Protein AF-A0A350R0P3-F1 (afdb_monomer)

Structure (mmCIF, N/CA/C/O backbone):
data_AF-A0A350R0P3-F1
#
_entry.id   AF-A0A350R0P3-F1
#
loop_
_atom_site.group_PDB
_atom_site.id
_atom_site.type_symbol
_atom_site.label_atom_id
_atom_site.label_alt_id
_atom_site.label_comp_id
_atom_site.label_asym_id
_atom_site.label_entity_id
_atom_site.label_seq_id
_atom_site.pdbx_PDB_ins_code
_atom_site.Cartn_x
_atom_site.Cartn_y
_atom_site.Cartn_z
_atom_site.occupancy
_atom_site.B_iso_or_equiv
_atom_site.auth_seq_id
_atom_site.auth_comp_id
_atom_site.auth_asym_id
_atom_site.auth_atom_id
_atom_site.pdbx_PDB_model_num
ATOM 1 N N . MET A 1 1 ? -11.280 9.948 19.266 1.00 80.31 1 MET A N 1
ATOM 2 C CA . MET A 1 1 ? -10.815 9.023 18.209 1.00 80.31 1 MET A CA 1
ATOM 3 C C . MET A 1 1 ? -11.971 8.114 17.856 1.00 80.31 1 MET A C 1
ATOM 5 O O . MET A 1 1 ? -12.753 7.814 18.751 1.00 80.31 1 MET A O 1
ATOM 9 N N . LEU A 1 2 ? -12.083 7.721 16.588 1.00 92.19 2 LEU A N 1
ATOM 10 C CA . LEU A 1 2 ? -13.032 6.689 16.176 1.00 92.19 2 LEU A CA 1
ATOM 11 C C . LEU A 1 2 ? -12.683 5.364 16.869 1.00 92.19 2 LEU A C 1
ATOM 13 O O . LEU A 1 2 ? -11.510 5.086 17.132 1.00 92.19 2 LEU A O 1
ATOM 17 N N . SER A 1 3 ? -13.689 4.549 17.165 1.00 96.81 3 SER A N 1
ATOM 18 C CA . SER A 1 3 ? -13.481 3.157 17.564 1.00 96.81 3 SER A CA 1
ATOM 19 C C . SER A 1 3 ? -12.851 2.349 16.416 1.00 96.81 3 SER A C 1
ATOM 21 O O . SER A 1 3 ? -12.893 2.776 15.256 1.00 96.81 3 SER A O 1
ATOM 23 N N . PRO A 1 4 ? -12.292 1.153 16.686 1.00 94.00 4 PRO A N 1
ATOM 24 C CA . PRO A 1 4 ? -11.771 0.291 15.625 1.00 94.00 4 PRO A CA 1
ATOM 25 C C . PRO A 1 4 ? -12.806 -0.005 14.534 1.00 94.00 4 PRO A C 1
ATOM 27 O O . PRO A 1 4 ? -12.482 0.036 13.351 1.00 94.00 4 PRO A O 1
ATOM 30 N N . LYS A 1 5 ? -14.069 -0.233 14.920 1.00 96.94 5 LYS A N 1
ATOM 31 C CA . LYS A 1 5 ? -15.155 -0.484 13.970 1.00 96.94 5 LYS A CA 1
ATOM 32 C C . LYS A 1 5 ? -15.480 0.751 13.131 1.00 96.94 5 LYS A C 1
ATOM 34 O O . LYS A 1 5 ? -15.517 0.652 11.913 1.00 96.94 5 LYS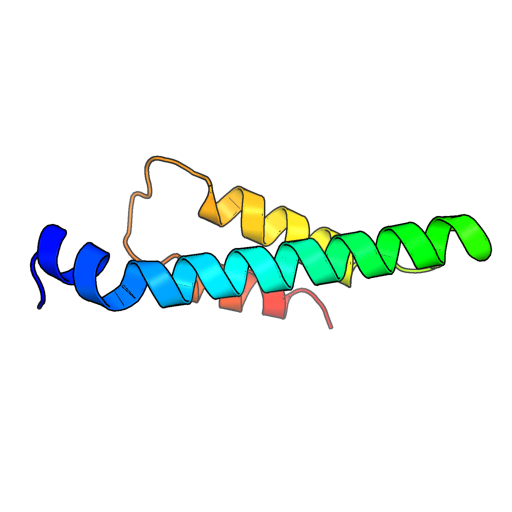 A O 1
ATOM 39 N N . GLU A 1 6 ? -15.640 1.914 13.761 1.00 97.94 6 GLU A N 1
ATOM 40 C CA . GLU A 1 6 ? -15.892 3.168 13.036 1.00 97.94 6 GLU A CA 1
ATOM 41 C C . GLU A 1 6 ? -14.730 3.533 12.102 1.00 97.94 6 GLU A C 1
ATOM 43 O O . GLU A 1 6 ? -14.962 4.072 11.025 1.00 97.94 6 GLU A O 1
ATOM 48 N N . THR A 1 7 ? -13.488 3.205 12.473 1.00 96.06 7 THR A N 1
ATOM 49 C CA . THR A 1 7 ? -12.310 3.399 11.611 1.00 96.06 7 THR A CA 1
ATOM 50 C C . THR A 1 7 ? -12.408 2.538 10.352 1.00 96.06 7 THR A C 1
ATOM 52 O O . THR A 1 7 ? -12.193 3.043 9.252 1.00 96.06 7 THR A O 1
ATOM 55 N N . LEU A 1 8 ? -12.767 1.256 10.492 1.00 96.19 8 LEU A N 1
ATOM 56 C CA . LEU A 1 8 ? -12.985 0.373 9.345 1.00 96.19 8 LEU A CA 1
ATOM 57 C C . LEU A 1 8 ? -14.127 0.894 8.469 1.00 96.19 8 LEU A C 1
ATOM 59 O O . LEU A 1 8 ? -13.928 1.099 7.278 1.00 96.19 8 LEU A O 1
ATOM 63 N N . ASP A 1 9 ? -15.288 1.173 9.056 1.00 97.81 9 ASP A N 1
ATOM 64 C CA . ASP A 1 9 ? -16.471 1.599 8.302 1.00 97.81 9 ASP A CA 1
ATOM 65 C C . ASP A 1 9 ? -16.235 2.930 7.559 1.00 97.81 9 ASP A C 1
ATOM 67 O O . ASP A 1 9 ? -16.718 3.105 6.441 1.00 97.81 9 ASP A O 1
ATOM 71 N N . THR A 1 10 ? -15.449 3.843 8.142 1.00 97.75 10 THR A N 1
ATOM 72 C CA . THR A 1 10 ? -15.146 5.153 7.540 1.00 97.75 10 THR A CA 1
ATOM 73 C C . THR A 1 10 ? -14.131 5.053 6.400 1.00 97.75 10 THR A C 1
ATOM 75 O O . THR A 1 10 ? -14.339 5.659 5.353 1.00 97.75 10 THR A O 1
ATOM 78 N N . TYR A 1 11 ? 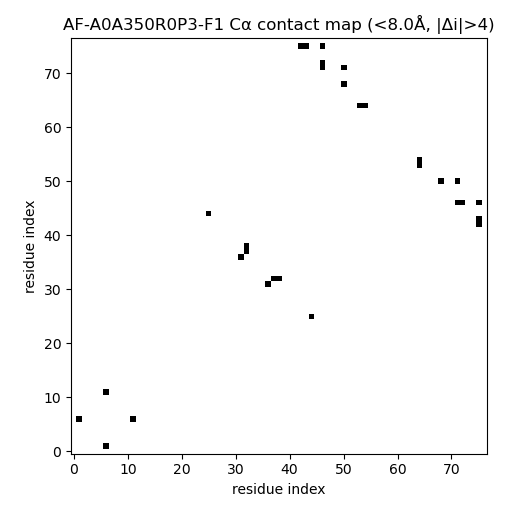-13.043 4.294 6.575 1.00 97.06 11 TYR A N 1
ATOM 79 C CA . TYR A 1 11 ? -11.879 4.368 5.676 1.00 97.06 11 TYR A CA 1
ATOM 80 C C . TYR A 1 11 ? -11.680 3.140 4.780 1.00 97.06 11 TYR A C 1
ATOM 82 O O . TYR A 1 11 ? -10.839 3.162 3.881 1.00 97.06 11 TYR A O 1
ATOM 90 N N . TYR A 1 12 ? -12.437 2.056 4.978 1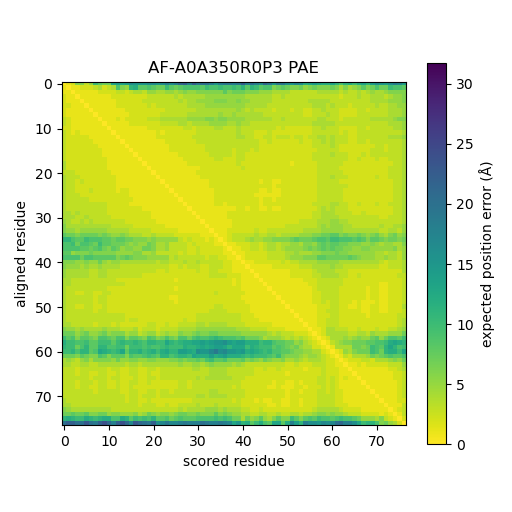.00 97.06 12 TYR A N 1
ATOM 91 C CA . TYR A 1 12 ? -12.223 0.805 4.243 1.00 97.06 12 TYR A CA 1
ATOM 92 C C . TYR A 1 12 ? -12.339 0.967 2.723 1.00 97.06 12 TYR A C 1
ATOM 94 O O . TYR A 1 12 ? -11.542 0.393 1.982 1.00 97.06 12 TYR A O 1
ATOM 102 N N . 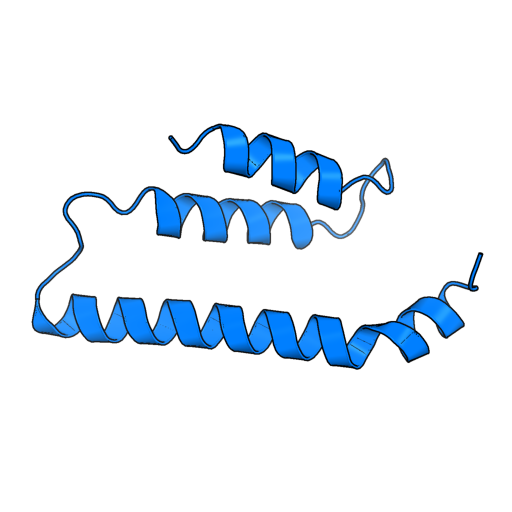LEU A 1 13 ? -13.313 1.745 2.238 1.00 98.12 13 LEU A N 1
ATOM 103 C CA . LEU A 1 13 ? -13.511 1.926 0.797 1.00 98.12 13 LEU A CA 1
ATOM 104 C C . LEU A 1 13 ? -12.370 2.710 0.141 1.00 98.12 13 LEU A C 1
ATOM 106 O O . LEU A 1 13 ? -11.991 2.376 -0.982 1.00 98.12 13 LEU A O 1
ATOM 110 N N . GLU A 1 14 ? -11.812 3.696 0.841 1.00 97.94 14 GLU A N 1
ATOM 111 C CA . GLU A 1 14 ? -10.651 4.467 0.386 1.00 97.94 14 GLU A CA 1
ATOM 112 C C . GLU A 1 14 ? -9.406 3.579 0.347 1.00 97.94 14 GLU A C 1
ATOM 114 O O . GLU A 1 14 ? -8.807 3.415 -0.713 1.00 97.94 14 GLU A O 1
ATOM 119 N N . ALA A 1 15 ? -9.109 2.876 1.447 1.00 96.12 15 ALA A N 1
ATOM 120 C CA . ALA A 1 15 ? -7.988 1.938 1.507 1.00 96.12 15 ALA A CA 1
ATOM 121 C C . ALA A 1 15 ? -8.085 0.850 0.421 1.00 96.12 15 ALA A C 1
ATOM 123 O O . ALA A 1 15 ? -7.095 0.510 -0.227 1.00 96.12 15 ALA A O 1
ATOM 124 N N . ARG A 1 16 ? -9.292 0.323 0.169 1.00 97.19 16 ARG A N 1
ATOM 125 C CA . ARG A 1 16 ? -9.539 -0.642 -0.912 1.00 97.19 16 ARG A CA 1
ATOM 126 C C . ARG A 1 16 ? -9.258 -0.038 -2.286 1.00 97.19 16 ARG A C 1
ATOM 128 O O . ARG A 1 16 ? -8.674 -0.711 -3.130 1.00 97.19 16 ARG A O 1
ATOM 135 N N . ARG A 1 17 ? -9.707 1.194 -2.532 1.00 98.38 17 ARG A N 1
ATOM 136 C CA . ARG A 1 17 ? -9.470 1.896 -3.798 1.00 98.38 17 ARG A CA 1
ATOM 137 C C . ARG A 1 17 ? -7.978 2.105 -4.023 1.00 98.38 17 ARG A C 1
ATOM 139 O O . ARG A 1 17 ? -7.507 1.823 -5.117 1.00 98.38 17 ARG A O 1
ATOM 146 N N . ASP A 1 18 ? -7.237 2.527 -3.008 1.00 96.88 18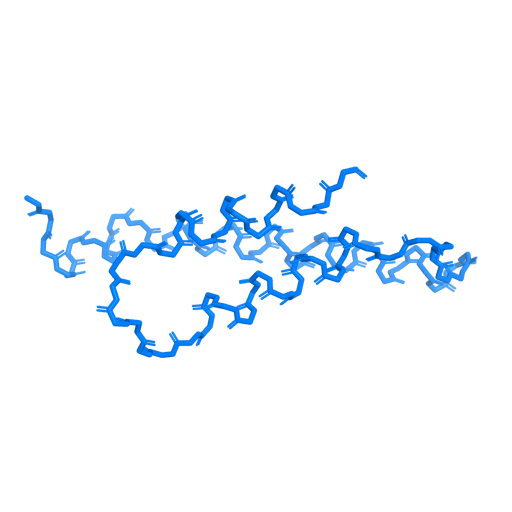 ASP A N 1
ATOM 147 C CA . ASP A 1 18 ? -5.801 2.784 -3.145 1.00 96.88 18 ASP A CA 1
ATOM 148 C C . ASP A 1 18 ? -5.008 1.503 -3.440 1.00 96.88 18 ASP A C 1
ATOM 150 O O . ASP A 1 18 ? -4.110 1.516 -4.281 1.00 96.88 18 ASP A O 1
ATOM 154 N N . LEU A 1 19 ? -5.397 0.363 -2.854 1.00 96.88 19 LEU A N 1
ATOM 155 C CA . LEU A 1 19 ? -4.821 -0.939 -3.213 1.00 96.88 19 LEU A CA 1
ATOM 156 C C . LEU A 1 19 ? -5.109 -1.335 -4.672 1.00 96.88 19 LEU A C 1
ATOM 158 O O . LEU A 1 19 ? -4.243 -1.916 -5.325 1.00 96.88 19 LEU A O 1
ATOM 162 N N . LEU A 1 20 ? -6.297 -1.018 -5.199 1.00 98.31 20 LEU A N 1
ATOM 163 C CA . LEU A 1 20 ? -6.631 -1.272 -6.607 1.00 98.31 20 LEU A CA 1
ATOM 164 C C . LEU A 1 20 ? -5.818 -0.385 -7.557 1.00 98.31 20 LEU A C 1
ATOM 166 O O . LEU A 1 20 ? -5.369 -0.867 -8.595 1.00 98.31 20 LEU A O 1
ATOM 170 N N . GLU A 1 21 ? -5.597 0.882 -7.205 1.00 98.38 21 GLU A N 1
ATOM 171 C CA . GLU A 1 21 ? -4.731 1.777 -7.983 1.00 98.38 21 GLU A CA 1
ATOM 172 C C . GLU A 1 21 ? -3.285 1.266 -8.013 1.00 98.38 21 GLU A C 1
ATOM 174 O O . GLU A 1 21 ? -2.651 1.262 -9.070 1.00 98.38 21 GLU A O 1
ATOM 179 N N . LEU A 1 22 ? -2.788 0.761 -6.879 1.00 97.31 22 LEU A N 1
ATOM 180 C CA . LEU A 1 22 ? -1.453 0.176 -6.778 1.00 97.31 22 LEU A CA 1
ATOM 181 C C . LEU A 1 22 ? -1.310 -1.086 -7.639 1.00 97.31 22 LEU A C 1
ATOM 183 O O . LEU A 1 22 ? -0.340 -1.220 -8.383 1.00 97.31 22 LEU A O 1
ATOM 187 N N . ALA A 1 23 ? -2.299 -1.983 -7.595 1.00 97.94 23 ALA A N 1
ATOM 188 C CA . ALA A 1 23 ? -2.332 -3.162 -8.458 1.00 97.94 23 ALA A CA 1
ATOM 189 C C . ALA A 1 23 ? -2.351 -2.764 -9.943 1.00 97.94 23 ALA A C 1
ATOM 191 O O . ALA A 1 23 ? -1.562 -3.268 -10.736 1.00 97.94 23 ALA A O 1
ATOM 192 N N . ALA A 1 24 ? -3.181 -1.784 -10.313 1.00 98.44 24 ALA A N 1
ATOM 193 C CA . ALA A 1 24 ? -3.247 -1.292 -11.683 1.00 98.44 24 ALA A CA 1
ATOM 194 C C . ALA A 1 24 ? -1.937 -0.622 -12.138 1.00 98.44 24 ALA A C 1
ATOM 196 O O . ALA A 1 24 ? -1.625 -0.628 -13.328 1.00 98.44 24 ALA A O 1
ATOM 197 N N . PHE A 1 25 ? -1.178 0.007 -11.238 1.00 97.81 25 PHE A N 1
ATOM 198 C CA . PHE A 1 25 ? 0.166 0.505 -11.537 1.00 97.81 25 PHE A CA 1
ATOM 199 C C . PHE A 1 25 ? 1.125 -0.645 -11.877 1.00 97.81 25 PHE A C 1
ATOM 201 O O . PHE A 1 25 ? 1.762 -0.598 -12.930 1.00 97.81 25 PHE A O 1
ATOM 208 N N . LEU A 1 26 ? 1.169 -1.690 -11.046 1.00 98.00 26 LEU A N 1
ATOM 209 C CA . LEU A 1 26 ? 2.024 -2.861 -11.269 1.00 98.00 26 LEU A CA 1
ATOM 210 C C . LEU A 1 26 ? 1.662 -3.584 -12.576 1.00 98.00 26 LEU A C 1
ATOM 212 O O . LEU A 1 26 ? 2.542 -3.826 -13.396 1.00 98.00 26 LEU A O 1
ATOM 216 N N . ASP A 1 27 ? 0.370 -3.788 -12.850 1.00 98.44 27 ASP A N 1
ATOM 217 C CA . ASP A 1 27 ? -0.107 -4.373 -14.112 1.00 98.44 27 ASP A CA 1
ATOM 218 C C . ASP A 1 27 ? 0.354 -3.573 -15.342 1.00 98.44 27 ASP A C 1
ATOM 220 O O . ASP A 1 27 ? 0.669 -4.133 -16.396 1.00 98.44 27 ASP A O 1
ATOM 224 N N . ARG A 1 28 ? 0.356 -2.235 -15.250 1.00 97.69 28 ARG A N 1
ATOM 225 C CA . ARG A 1 28 ? 0.821 -1.368 -16.343 1.00 97.69 28 ARG A CA 1
ATOM 226 C C . ARG A 1 28 ? 2.328 -1.487 -16.540 1.00 97.69 28 ARG A C 1
ATOM 228 O O . ARG A 1 28 ? 2.756 -1.495 -17.694 1.00 97.69 28 ARG A O 1
ATOM 235 N N . TYR A 1 29 ? 3.096 -1.583 -15.453 1.00 97.62 29 TYR A N 1
ATOM 236 C CA . TYR A 1 29 ? 4.534 -1.832 -15.524 1.00 97.62 29 TYR A CA 1
ATOM 237 C C . TYR A 1 29 ? 4.813 -3.172 -16.207 1.00 97.62 29 TYR A C 1
ATOM 239 O O . TYR A 1 29 ? 5.546 -3.205 -17.192 1.00 97.62 29 TYR A O 1
ATOM 247 N N . ASP A 1 30 ? 4.182 -4.254 -15.751 1.00 97.38 30 ASP A N 1
ATOM 248 C CA . ASP A 1 30 ? 4.442 -5.597 -16.275 1.00 97.38 30 ASP A CA 1
ATOM 249 C C . ASP A 1 30 ? 4.114 -5.684 -17.774 1.00 97.38 30 ASP A C 1
ATOM 251 O O . ASP A 1 30 ? 4.928 -6.163 -18.560 1.00 97.38 30 ASP A O 1
ATOM 255 N N . ARG A 1 31 ? 2.997 -5.088 -18.215 1.00 98.25 31 ARG A N 1
ATOM 256 C CA . ARG A 1 31 ? 2.654 -4.994 -19.649 1.00 98.25 31 ARG A CA 1
ATOM 257 C C . ARG A 1 31 ? 3.644 -4.169 -20.470 1.00 98.25 31 ARG A C 1
ATOM 259 O O . ARG A 1 31 ? 3.775 -4.402 -21.670 1.00 98.25 31 ARG A O 1
ATOM 266 N N . ALA A 1 32 ? 4.264 -3.146 -19.887 1.00 97.88 32 ALA A N 1
ATOM 267 C CA . ALA A 1 32 ? 5.311 -2.391 -20.571 1.00 97.88 32 ALA A CA 1
ATOM 268 C C . ALA A 1 32 ? 6.587 -3.237 -20.676 1.00 97.88 32 ALA A C 1
ATOM 270 O O . ALA A 1 32 ? 7.156 -3.350 -21.762 1.00 97.88 32 ALA A O 1
ATOM 271 N N . ALA A 1 33 ? 6.955 -3.914 -19.586 1.00 97.19 33 ALA A N 1
ATOM 272 C CA . ALA A 1 33 ? 8.123 -4.780 -19.527 1.00 97.19 33 ALA A CA 1
ATOM 273 C C . ALA A 1 33 ? 8.027 -5.990 -20.472 1.00 97.19 33 ALA A C 1
ATOM 275 O O . ALA A 1 33 ? 9.028 -6.389 -21.060 1.00 97.19 33 ALA A O 1
ATOM 276 N N . GLU A 1 34 ? 6.831 -6.540 -20.691 1.00 97.31 34 GLU A N 1
ATOM 277 C CA . GLU A 1 34 ? 6.588 -7.585 -21.698 1.00 97.31 34 GLU A CA 1
ATOM 278 C C . GLU A 1 34 ? 6.907 -7.129 -23.131 1.00 97.31 34 GLU A C 1
ATOM 280 O O . GLU A 1 34 ? 7.303 -7.948 -23.961 1.00 97.31 34 GLU A O 1
ATOM 285 N N . ARG A 1 35 ? 6.731 -5.837 -23.441 1.00 96.25 35 ARG A N 1
ATOM 286 C CA . ARG A 1 35 ? 6.953 -5.288 -24.790 1.00 96.25 35 ARG A CA 1
ATOM 287 C C . ARG A 1 35 ? 8.383 -4.815 -25.013 1.00 96.25 35 ARG A C 1
ATOM 289 O O . ARG A 1 35 ? 8.910 -4.991 -26.107 1.00 96.25 35 ARG A O 1
ATOM 296 N N . GLU A 1 36 ? 8.969 -4.173 -24.009 1.00 96.44 36 GLU A N 1
ATOM 297 C CA . GLU A 1 36 ? 10.216 -3.406 -24.146 1.00 96.44 36 GLU A CA 1
ATOM 298 C C . GLU A 1 36 ? 11.365 -3.974 -23.298 1.00 96.44 36 GLU A C 1
ATOM 300 O O . GLU A 1 36 ? 12.507 -3.542 -23.438 1.00 96.44 36 GLU A O 1
ATOM 305 N N . GLY A 1 37 ? 11.096 -4.988 -22.470 1.00 94.94 37 GLY A N 1
ATOM 306 C CA . GLY A 1 37 ? 12.017 -5.463 -21.443 1.00 94.94 37 GLY A CA 1
ATOM 307 C C . GLY A 1 37 ? 11.909 -4.650 -20.151 1.00 94.94 37 GLY A C 1
ATOM 308 O O . GLY A 1 37 ? 11.186 -3.661 -20.060 1.00 94.94 37 GLY A O 1
ATOM 309 N N . LYS A 1 38 ? 12.614 -5.096 -19.110 1.00 93.88 38 LYS A N 1
ATOM 310 C CA . LYS A 1 38 ? 12.645 -4.395 -17.820 1.00 93.88 38 LYS A CA 1
ATOM 311 C C . LYS A 1 38 ? 13.313 -3.026 -17.948 1.00 93.88 38 LYS A C 1
ATOM 313 O O . LYS A 1 38 ? 14.227 -2.854 -18.750 1.00 93.88 38 LYS A O 1
ATOM 318 N N . ALA A 1 39 ? 12.886 -2.088 -17.106 1.00 94.06 39 ALA A N 1
ATOM 319 C CA . ALA A 1 39 ? 13.569 -0.808 -16.951 1.00 94.06 39 ALA A CA 1
ATOM 320 C C . ALA A 1 39 ? 15.022 -1.011 -16.483 1.00 94.06 39 ALA A C 1
ATOM 322 O O . ALA A 1 39 ? 15.305 -1.940 -15.727 1.00 94.06 39 ALA A O 1
ATOM 323 N N . GLU A 1 40 ? 15.924 -0.121 -16.908 1.00 93.75 40 GLU A N 1
ATOM 324 C CA . GLU A 1 40 ? 17.316 -0.104 -16.426 1.00 93.75 40 GLU A CA 1
ATOM 325 C C . GLU A 1 40 ? 17.394 0.157 -14.914 1.00 93.75 40 GLU A C 1
ATOM 327 O O . GLU A 1 40 ? 18.286 -0.359 -14.244 1.00 93.75 40 GLU A O 1
ATOM 332 N N . ASP A 1 41 ? 16.427 0.912 -14.385 1.00 94.12 41 ASP A N 1
ATOM 333 C CA . ASP A 1 41 ? 16.251 1.187 -12.964 1.00 94.12 41 ASP A CA 1
ATOM 334 C C . ASP A 1 41 ? 14.824 0.803 -12.521 1.00 94.12 41 ASP A C 1
ATOM 336 O O . ASP A 1 41 ? 13.836 1.403 -12.956 1.00 94.12 41 ASP A O 1
ATOM 340 N N . GLU A 1 42 ? 14.709 -0.224 -11.670 1.00 94.88 42 GLU A N 1
ATOM 341 C CA . GLU A 1 42 ? 13.449 -0.666 -11.051 1.00 94.88 42 GLU A CA 1
ATOM 342 C C . GLU A 1 42 ? 13.281 -0.139 -9.605 1.00 94.88 42 GLU A C 1
ATOM 344 O O . GLU A 1 42 ? 12.314 -0.516 -8.940 1.00 94.88 42 GLU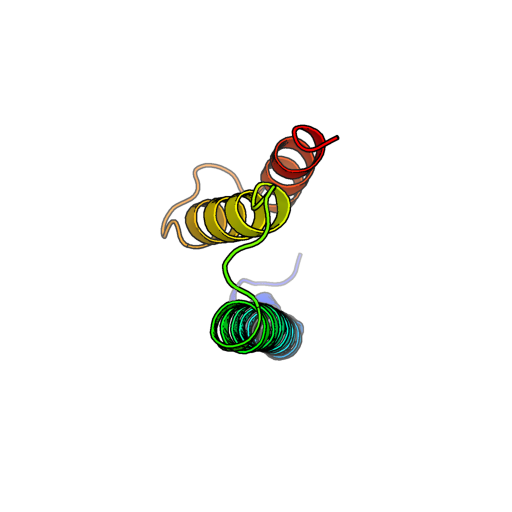 A O 1
ATOM 349 N N . SER A 1 43 ? 14.150 0.758 -9.115 1.00 95.12 43 SER A N 1
ATOM 350 C CA . SER A 1 43 ? 14.193 1.203 -7.708 1.00 95.12 43 SE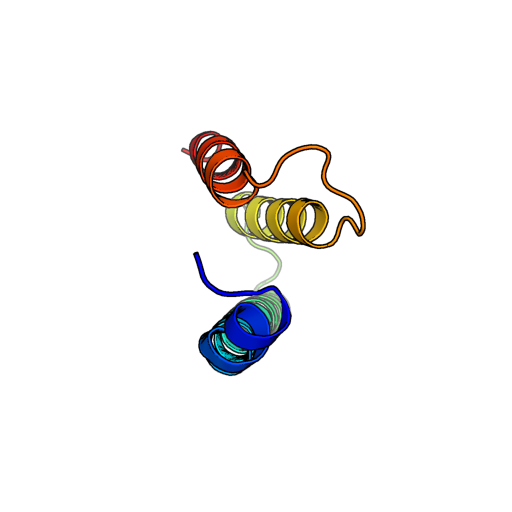R A CA 1
ATOM 351 C C . SER A 1 43 ? 12.855 1.730 -7.185 1.00 95.12 43 SER A C 1
ATOM 353 O O . SER A 1 43 ? 12.442 1.403 -6.072 1.00 95.12 43 SER A O 1
ATOM 355 N N . MET A 1 44 ? 12.113 2.488 -7.998 1.00 94.00 44 MET A N 1
ATOM 356 C CA . MET A 1 44 ? 10.786 2.989 -7.622 1.00 94.00 44 MET A CA 1
ATOM 357 C C . MET A 1 44 ? 9.766 1.856 -7.449 1.00 94.00 44 MET A C 1
ATOM 359 O O . MET A 1 44 ? 8.965 1.874 -6.515 1.00 94.00 44 MET A O 1
ATOM 363 N N . LYS A 1 45 ? 9.792 0.851 -8.331 1.00 95.62 45 LYS A N 1
ATOM 364 C CA . LYS A 1 45 ? 8.919 -0.326 -8.234 1.00 95.62 45 LYS A CA 1
ATOM 365 C C . LYS A 1 45 ? 9.296 -1.166 -7.015 1.00 95.62 45 LYS A C 1
ATOM 367 O O . LYS A 1 45 ? 8.410 -1.561 -6.262 1.00 95.62 45 LYS A O 1
ATOM 372 N N . GLU A 1 46 ? 10.585 -1.414 -6.810 1.00 96.19 46 GLU A N 1
ATOM 373 C CA . GLU A 1 46 ? 11.098 -2.145 -5.648 1.00 96.19 46 GLU A CA 1
ATOM 374 C C . GLU A 1 46 ? 10.691 -1.452 -4.342 1.00 96.19 46 GLU A C 1
ATOM 376 O O . GLU A 1 46 ? 10.119 -2.094 -3.462 1.00 96.19 46 GLU A O 1
ATOM 381 N N . SER A 1 47 ? 10.837 -0.127 -4.268 1.00 96.62 47 SER A N 1
ATOM 382 C CA . SER A 1 47 ? 10.412 0.670 -3.114 1.00 96.62 47 SER A CA 1
ATOM 383 C C . SER A 1 47 ? 8.924 0.510 -2.795 1.00 96.62 47 SER A C 1
ATOM 385 O O . SER A 1 47 ? 8.556 0.357 -1.628 1.00 96.62 47 SER A O 1
ATOM 387 N N . ILE A 1 48 ? 8.057 0.495 -3.815 1.00 96.50 48 ILE A N 1
ATOM 388 C CA . ILE A 1 48 ? 6.618 0.253 -3.639 1.00 96.50 48 ILE A CA 1
ATOM 389 C C . ILE A 1 48 ? 6.351 -1.153 -3.086 1.00 96.50 48 ILE A C 1
ATOM 391 O O . ILE A 1 48 ? 5.538 -1.308 -2.173 1.00 96.50 48 ILE A O 1
ATOM 395 N N . LEU A 1 49 ? 7.038 -2.177 -3.593 1.00 96.44 49 LEU A N 1
ATOM 396 C CA . LEU A 1 49 ? 6.873 -3.554 -3.116 1.00 96.44 49 LEU A CA 1
ATOM 397 C C . LEU A 1 49 ? 7.337 -3.712 -1.659 1.00 96.44 49 LEU A C 1
ATOM 399 O O . LEU A 1 49 ? 6.669 -4.370 -0.859 1.00 96.44 49 LEU A O 1
ATOM 403 N N . GLU A 1 50 ? 8.433 -3.059 -1.282 1.00 95.88 50 GLU A N 1
ATOM 404 C CA . GLU A 1 50 ? 8.928 -3.030 0.098 1.00 95.88 50 GLU A CA 1
ATOM 405 C C . GLU A 1 50 ? 7.958 -2.302 1.042 1.00 95.88 50 GLU A C 1
ATOM 407 O O . GLU A 1 50 ? 7.661 -2.788 2.138 1.00 95.88 50 GLU A O 1
ATOM 412 N N . ALA A 1 51 ? 7.381 -1.183 0.595 1.00 95.75 51 ALA A N 1
ATOM 413 C CA . ALA A 1 51 ? 6.334 -0.465 1.318 1.00 95.75 51 ALA A CA 1
ATOM 414 C C . ALA A 1 51 ? 5.095 -1.346 1.569 1.00 95.75 51 ALA A C 1
ATOM 416 O O . ALA A 1 51 ? 4.548 -1.358 2.677 1.00 95.75 51 ALA A O 1
ATOM 417 N N . MET A 1 52 ? 4.671 -2.134 0.575 1.00 95.19 52 MET A N 1
ATOM 418 C CA . MET A 1 52 ? 3.580 -3.103 0.740 1.00 95.19 52 MET A CA 1
ATOM 419 C C . MET A 1 52 ? 3.929 -4.186 1.763 1.00 95.19 52 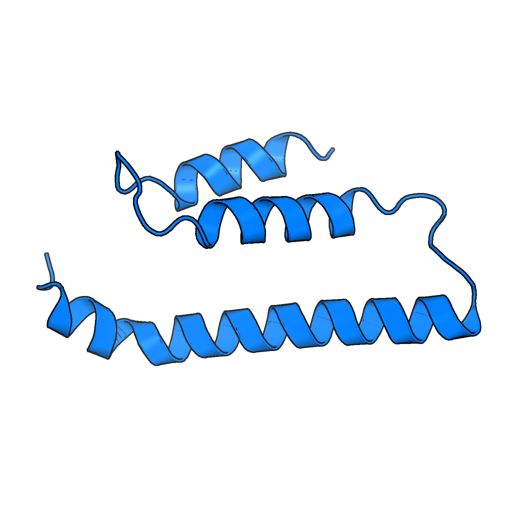MET A C 1
ATOM 421 O O . MET A 1 52 ? 3.091 -4.531 2.600 1.00 95.19 52 MET A O 1
ATOM 425 N N . ALA A 1 53 ? 5.161 -4.701 1.733 1.00 94.19 53 ALA A N 1
ATOM 426 C CA . ALA A 1 53 ? 5.618 -5.697 2.695 1.00 94.19 53 ALA A CA 1
ATOM 427 C C . ALA A 1 53 ? 5.536 -5.158 4.134 1.00 94.19 53 ALA A C 1
ATOM 429 O O . ALA A 1 53 ? 5.013 -5.843 5.016 1.00 94.19 53 ALA A O 1
ATOM 430 N N . LEU A 1 54 ? 5.947 -3.905 4.358 1.00 92.69 54 LEU A N 1
ATOM 431 C CA . LEU A 1 54 ? 5.830 -3.224 5.651 1.00 92.69 54 LEU A CA 1
ATOM 432 C C . LEU A 1 54 ? 4.369 -3.092 6.105 1.00 92.69 54 LEU A C 1
ATOM 434 O O . LEU A 1 54 ? 4.042 -3.398 7.257 1.00 92.69 54 LEU A O 1
ATOM 438 N N . LEU A 1 55 ? 3.478 -2.676 5.200 1.00 92.75 55 LEU A N 1
ATOM 439 C CA . LEU A 1 55 ? 2.049 -2.525 5.486 1.00 92.75 55 LEU A CA 1
ATOM 440 C C . LEU A 1 55 ? 1.364 -3.853 5.824 1.00 92.75 55 LEU A C 1
ATOM 442 O O . LEU A 1 55 ? 0.482 -3.874 6.683 1.00 92.75 55 LEU A O 1
ATOM 446 N N . SER A 1 56 ? 1.783 -4.946 5.183 1.00 91.94 56 SER A N 1
ATOM 447 C CA . SER A 1 56 ? 1.173 -6.273 5.330 1.00 91.94 56 SER A CA 1
ATOM 448 C C . SER A 1 56 ? 1.463 -6.968 6.666 1.00 91.94 56 SER A C 1
ATOM 450 O O . SER A 1 56 ? 0.846 -7.991 6.965 1.00 91.94 56 SER A O 1
ATOM 452 N N . GLN A 1 57 ? 2.374 -6.431 7.486 1.00 89.00 57 GLN A N 1
ATOM 453 C CA . GLN A 1 57 ? 2.714 -7.045 8.768 1.00 89.00 57 GLN A CA 1
ATOM 454 C C . GLN A 1 57 ? 1.492 -7.030 9.717 1.00 89.00 57 GLN A C 1
ATOM 456 O O . GLN A 1 57 ? 0.930 -5.955 9.986 1.00 89.00 57 GLN A O 1
ATOM 461 N N . PRO A 1 58 ? 1.077 -8.206 10.235 1.00 77.88 58 PRO A N 1
ATOM 462 C CA . PRO A 1 58 ? -0.181 -8.372 10.968 1.00 77.88 58 PRO A CA 1
ATOM 463 C C . PRO A 1 58 ? -0.173 -7.642 12.312 1.00 77.88 58 PRO A C 1
ATOM 465 O O . PRO A 1 58 ? -1.185 -7.075 12.722 1.00 77.88 58 PRO A O 1
ATOM 468 N N . GLU A 1 59 ? 0.985 -7.599 12.965 1.00 77.56 59 GLU A N 1
ATOM 469 C CA . GLU A 1 59 ? 1.205 -6.838 14.185 1.00 77.56 59 GLU A CA 1
ATOM 470 C C . GLU A 1 59 ? 2.189 -5.711 13.909 1.00 77.56 59 GLU A C 1
ATOM 472 O O . GLU A 1 59 ? 3.216 -5.903 13.263 1.00 77.56 59 GLU A O 1
ATOM 477 N N . HIS A 1 60 ? 1.870 -4.524 14.418 1.00 76.62 60 HIS A N 1
ATOM 478 C CA . HIS A 1 60 ? 2.804 -3.409 14.450 1.00 76.62 60 HIS A CA 1
ATOM 479 C C . HIS A 1 60 ? 2.902 -2.912 15.888 1.00 76.62 60 HIS A C 1
ATOM 481 O O . HIS A 1 60 ? 1.870 -2.579 16.477 1.00 76.62 60 HIS A O 1
ATOM 487 N N . PRO A 1 61 ? 4.116 -2.818 16.455 1.00 79.12 61 PRO A N 1
ATOM 488 C CA . PRO A 1 61 ? 4.304 -2.405 17.843 1.00 79.12 61 PRO A CA 1
ATOM 489 C C . PRO A 1 61 ? 3.856 -0.957 18.097 1.00 79.12 61 PRO A C 1
ATOM 491 O O . PRO A 1 61 ? 3.609 -0.580 19.241 1.00 79.12 61 PRO A O 1
ATOM 494 N N . LYS A 1 62 ? 3.748 -0.135 17.043 1.00 86.56 62 LYS A N 1
ATOM 495 C CA . LYS A 1 62 ? 3.275 1.254 17.092 1.00 86.56 62 LYS A CA 1
ATOM 496 C C . LYS A 1 62 ? 2.367 1.563 15.902 1.00 86.56 62 LYS A C 1
ATOM 498 O O . LYS A 1 62 ? 2.568 1.062 14.800 1.00 86.56 62 LYS A O 1
ATOM 503 N N . ALA A 1 63 ? 1.391 2.447 16.102 1.00 88.00 63 ALA A N 1
ATOM 504 C CA . ALA A 1 63 ? 0.501 2.930 15.045 1.00 88.00 63 ALA A CA 1
ATOM 505 C C . ALA A 1 63 ? 1.157 4.042 14.192 1.00 88.00 63 ALA A C 1
ATOM 507 O O . ALA A 1 63 ? 0.603 5.128 14.063 1.00 88.00 63 ALA A O 1
ATOM 508 N N . ASN A 1 64 ? 2.346 3.789 13.629 1.00 93.31 64 ASN A N 1
ATOM 509 C CA . ASN A 1 64 ? 3.134 4.781 12.880 1.00 93.31 64 ASN A CA 1
ATOM 510 C C . ASN A 1 64 ? 3.535 4.320 11.464 1.00 93.31 64 ASN A C 1
ATOM 512 O O . ASN A 1 64 ? 4.548 4.748 10.924 1.00 93.31 64 ASN A O 1
ATOM 516 N N . ARG A 1 65 ? 2.726 3.462 10.829 1.00 92.94 65 ARG A N 1
ATOM 517 C CA . ARG A 1 65 ? 2.994 2.960 9.466 1.00 92.94 65 ARG A CA 1
ATOM 518 C C . ARG A 1 65 ? 3.185 4.082 8.436 1.00 92.94 65 ARG A C 1
ATOM 520 O O . ARG A 1 65 ? 4.040 3.961 7.572 1.00 92.94 65 ARG A O 1
ATOM 527 N N . ALA A 1 66 ? 2.419 5.170 8.542 1.00 94.50 66 ALA A N 1
ATOM 528 C CA . ALA A 1 66 ? 2.551 6.318 7.643 1.00 94.50 66 ALA A CA 1
ATOM 529 C C . ALA A 1 66 ? 3.920 7.012 7.770 1.00 94.50 66 ALA A C 1
ATOM 531 O O . ALA A 1 66 ? 4.526 7.350 6.762 1.00 94.50 66 ALA A O 1
ATOM 532 N N . GLU A 1 67 ? 4.431 7.174 8.993 1.00 95.19 67 GLU A N 1
ATOM 533 C CA . GLU A 1 67 ? 5.777 7.709 9.246 1.00 95.19 67 GLU A CA 1
ATOM 534 C C . GLU A 1 67 ? 6.848 6.781 8.662 1.00 95.19 67 GLU A C 1
ATOM 536 O O . GLU A 1 67 ? 7.701 7.233 7.907 1.00 95.19 67 GLU A O 1
ATOM 541 N N . GLN A 1 68 ? 6.739 5.473 8.914 1.00 94.38 68 GLN A N 1
ATOM 542 C CA . GLN A 1 68 ? 7.675 4.486 8.364 1.00 94.38 68 GLN A CA 1
ATOM 543 C C . GLN A 1 68 ? 7.689 4.489 6.826 1.00 94.38 68 GLN A C 1
ATOM 545 O O . GLN A 1 68 ? 8.747 4.353 6.221 1.00 94.38 68 GLN A O 1
ATOM 550 N N . LEU A 1 69 ? 6.530 4.672 6.183 1.00 95.38 69 LEU A N 1
ATOM 551 C CA . LEU A 1 69 ? 6.430 4.822 4.728 1.00 95.38 69 LEU A CA 1
ATOM 552 C C . LEU A 1 69 ? 7.107 6.104 4.233 1.00 95.38 69 LEU A C 1
ATOM 554 O O . LEU A 1 69 ? 7.812 6.061 3.231 1.00 95.38 69 LEU A O 1
ATOM 558 N N . LEU A 1 70 ? 6.928 7.233 4.924 1.00 95.81 70 LEU A N 1
ATOM 559 C CA . LEU A 1 70 ? 7.599 8.487 4.566 1.00 95.81 70 LEU A CA 1
ATOM 560 C C . LEU A 1 70 ? 9.123 8.351 4.660 1.00 95.81 70 LEU A C 1
ATOM 562 O O . LEU A 1 70 ? 9.829 8.739 3.733 1.00 95.81 70 LEU A O 1
ATOM 566 N N . GLU A 1 71 ? 9.626 7.759 5.743 1.00 95.50 71 GLU A N 1
ATOM 567 C CA . GLU A 1 71 ? 11.055 7.472 5.911 1.00 95.50 71 GLU A CA 1
ATOM 568 C C . GLU A 1 71 ? 11.576 6.491 4.858 1.00 95.50 71 GLU A C 1
ATOM 570 O O . GLU A 1 71 ? 12.710 6.615 4.400 1.00 95.50 71 GLU A O 1
ATOM 575 N N . HIS A 1 72 ? 10.763 5.505 4.479 1.00 94.50 72 HIS A N 1
ATOM 576 C CA . HIS A 1 72 ? 11.089 4.546 3.432 1.00 94.50 72 HIS A CA 1
ATOM 577 C C . HIS A 1 72 ? 11.231 5.225 2.071 1.00 94.50 72 HIS A C 1
ATOM 579 O O . HIS A 1 72 ? 12.270 5.094 1.426 1.00 94.50 72 HIS A O 1
ATOM 585 N N . PHE A 1 73 ? 10.230 6.005 1.667 1.00 95.19 73 PHE A N 1
ATOM 586 C CA . PHE A 1 73 ? 10.236 6.687 0.375 1.00 95.19 73 PHE A CA 1
ATOM 587 C C . PHE A 1 73 ? 11.289 7.794 0.289 1.00 95.19 73 PHE A C 1
ATOM 589 O O . PHE A 1 73 ? 11.826 8.016 -0.788 1.00 95.19 73 PHE A O 1
ATOM 596 N N . ALA A 1 74 ? 11.671 8.423 1.405 1.00 94.44 74 ALA A N 1
ATOM 597 C CA . ALA A 1 74 ? 12.751 9.414 1.438 1.00 94.44 74 ALA A CA 1
ATOM 598 C C . ALA A 1 74 ? 14.147 8.844 1.103 1.00 94.44 74 ALA A C 1
ATOM 600 O O . ALA A 1 74 ? 15.093 9.609 0.924 1.00 94.44 74 ALA A O 1
ATOM 601 N N . LYS A 1 75 ? 14.305 7.514 1.046 1.00 91.88 75 LYS A N 1
ATOM 602 C CA . LYS A 1 75 ? 15.569 6.859 0.662 1.00 91.88 75 LYS A CA 1
ATOM 603 C C . LYS A 1 75 ? 15.761 6.782 -0.851 1.00 91.88 75 LYS A C 1
ATOM 605 O O . LYS A 1 75 ? 16.891 6.606 -1.297 1.00 91.88 75 LYS A O 1
ATOM 610 N N . ILE A 1 76 ? 14.675 6.882 -1.613 1.00 84.12 76 ILE A N 1
ATOM 611 C CA . ILE A 1 76 ? 14.687 6.898 -3.074 1.00 84.12 76 ILE A CA 1
ATOM 612 C C . ILE A 1 76 ? 14.807 8.372 -3.490 1.00 84.12 76 ILE A C 1
ATOM 614 O O . ILE A 1 76 ? 13.890 9.148 -3.228 1.00 84.12 76 ILE A O 1
ATOM 618 N N . ASN A 1 77 ? 15.943 8.765 -4.076 1.00 59.22 77 ASN A N 1
ATOM 619 C CA . ASN A 1 77 ? 16.199 10.121 -4.589 1.00 59.22 77 ASN A CA 1
ATOM 620 C C . ASN A 1 77 ? 16.211 10.130 -6.114 1.00 59.22 77 ASN A C 1
ATOM 622 O O . ASN A 1 77 ? 16.940 9.282 -6.673 1.00 59.22 77 ASN A O 1
#

Secondary structure (DSSP, 8-state):
---HHHHHHHHHHHHHHHHHHHHHHHHHHHHHHHHH---S-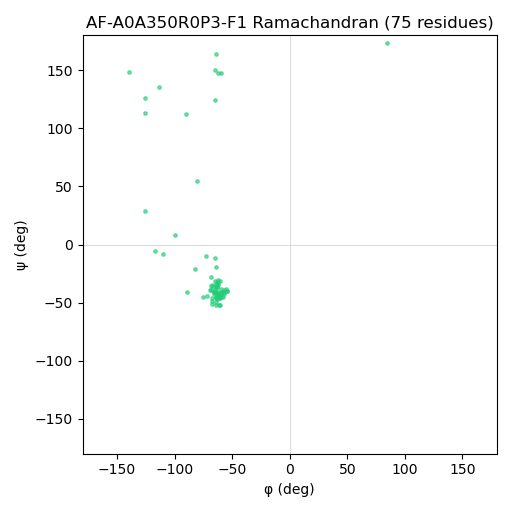-HHHHHHHHHHHHHT-S--SSS-HHHHHHHHHTT--

Foldseek 3Di:
DDDPVRCCVVCVVVVVVVVVVLVVVVVVQVVVCVPPNHDPDCPVVVLVVVLVVLVPPPDDPDPCSVVVNVVSVVVPD

Solvent-accessible surface area (backbone atoms only — not comparable to full-atom values): 4741 Å² total; per-residue (Å²): 131,76,51,76,66,54,45,46,75,70,44,44,69,58,58,52,48,52,52,51,54,51,50,53,49,51,54,52,49,52,60,47,27,74,75,74,46,74,68,98,72,53,64,72,59,52,50,52,54,52,49,49,56,63,68,67,49,91,75,66,101,58,101,46,64,70,58,54,44,52,61,55,54,69,70,66,128

Radius of gyration: 15.48 Å; Cα contacts (8 Å, |Δi|>4): 15; chains: 1; bounding box: 34×18×43 Å

Mean predicted aligned error: 3.55 Å

pLDDT: mean 93.87, std 6.38, range [59.22, 98.44]

Sequence (77 aa):
MLSPKETLDTYYLEARRDLLELAAFLDRYDRAAEREGKAEDESMKESILEAMALLSQPEHPKANRAEQLLEHFAKIN